Protein AF-A0A2P4Y668-F1 (afdb_monomer_lite)

Sequence (56 aa):
MAQFDAFQAKMQAAGLSTEAIKAFEFSYDALVSGETGMIAESSIKPARLYPVSSWL

Radius of gyration: 18.77 Å; chains: 1; bounding box: 48×32×37 Å

Structure (mmCIF, N/CA/C/O backbone):
data_AF-A0A2P4Y668-F1
#
_entry.id   AF-A0A2P4Y668-F1
#
loop_
_atom_site.group_PDB
_atom_site.id
_atom_site.type_symbol
_atom_site.label_atom_id
_atom_site.label_alt_id
_atom_site.label_comp_id
_atom_site.label_asym_id
_atom_site.label_entity_id
_atom_site.label_seq_id
_atom_site.pdbx_PDB_ins_code
_atom_site.Cartn_x
_atom_site.Cartn_y
_atom_site.Cartn_z
_atom_site.occupancy
_atom_site.B_iso_or_equiv
_atom_site.auth_seq_id
_atom_site.auth_comp_id
_atom_site.auth_asym_id
_atom_site.auth_atom_id
_atom_site.pdbx_PDB_model_num
ATOM 1 N N . MET A 1 1 ? -16.213 -3.991 -3.161 1.00 54.16 1 MET A N 1
ATOM 2 C CA . MET A 1 1 ? -16.249 -3.228 -1.892 1.00 54.16 1 MET A CA 1
ATOM 3 C C . MET A 1 1 ? -16.329 -4.120 -0.657 1.00 54.16 1 MET A C 1
ATOM 5 O O . MET A 1 1 ? -15.431 -4.001 0.155 1.00 54.16 1 MET A O 1
ATOM 9 N N . ALA A 1 2 ? -17.260 -5.081 -0.545 1.00 62.59 2 ALA A N 1
ATOM 10 C CA . ALA A 1 2 ? -17.419 -5.909 0.672 1.00 62.59 2 ALA A CA 1
ATOM 11 C C . ALA A 1 2 ? -16.161 -6.663 1.181 1.00 62.59 2 ALA A C 1
ATOM 13 O O . ALA A 1 2 ? -16.111 -7.061 2.340 1.00 62.59 2 ALA A O 1
ATOM 14 N N . GLN A 1 3 ? -15.148 -6.889 0.335 1.00 81.12 3 GLN A N 1
ATOM 15 C CA . GLN A 1 3 ? -13.923 -7.589 0.736 1.00 81.12 3 GLN A CA 1
ATOM 16 C C . GLN A 1 3 ? -12.910 -6.674 1.451 1.00 81.12 3 GLN A C 1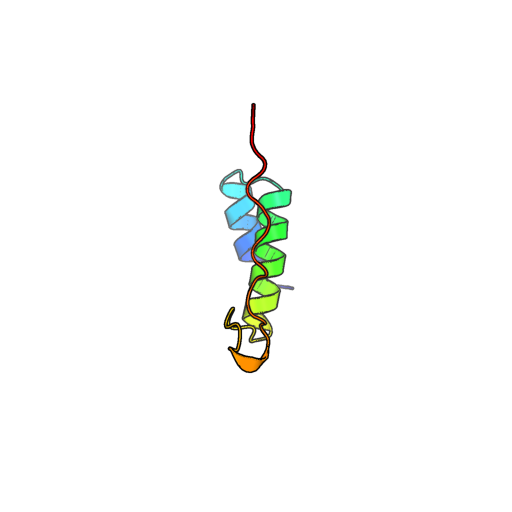
ATOM 18 O O . GLN A 1 3 ? -12.174 -7.157 2.311 1.00 81.12 3 GLN A O 1
ATOM 23 N N . PHE A 1 4 ? -12.878 -5.370 1.138 1.00 95.19 4 PHE A N 1
ATOM 24 C CA . PHE A 1 4 ? -11.933 -4.442 1.769 1.00 95.19 4 PHE A CA 1
ATOM 25 C C . PHE A 1 4 ? -12.361 -4.049 3.191 1.00 95.19 4 PHE A C 1
ATOM 27 O O . PHE A 1 4 ? -11.513 -3.898 4.071 1.00 95.19 4 PHE A O 1
ATOM 34 N N . ASP A 1 5 ? -13.671 -3.996 3.447 1.00 95.69 5 ASP A N 1
ATOM 35 C CA . ASP A 1 5 ? -14.260 -3.586 4.730 1.00 95.69 5 ASP A CA 1
ATOM 36 C C . ASP A 1 5 ? -13.689 -4.362 5.933 1.00 95.69 5 ASP A C 1
ATOM 38 O O . ASP A 1 5 ? -13.431 -3.788 6.993 1.00 95.69 5 ASP A O 1
ATOM 42 N N . ALA A 1 6 ? -13.424 -5.665 5.772 1.00 95.75 6 ALA A N 1
ATOM 43 C CA . ALA A 1 6 ? -12.839 -6.496 6.827 1.00 95.75 6 ALA A CA 1
ATOM 44 C C . ALA A 1 6 ? -11.395 -6.086 7.173 1.00 95.75 6 ALA A C 1
ATOM 46 O O . ALA A 1 6 ? -11.004 -6.088 8.345 1.00 95.75 6 ALA A O 1
ATOM 47 N N . PHE A 1 7 ? -10.598 -5.711 6.168 1.00 96.88 7 PHE A N 1
ATOM 48 C CA . PHE A 1 7 ? -9.240 -5.213 6.379 1.00 96.88 7 PHE A CA 1
ATOM 49 C C . PHE A 1 7 ? -9.264 -3.814 6.985 1.00 96.88 7 PHE A C 1
ATOM 51 O O . PHE A 1 7 ? -8.556 -3.570 7.961 1.00 96.88 7 PHE A O 1
ATOM 58 N N . GLN A 1 8 ? -10.135 -2.933 6.488 1.00 97.62 8 GLN A N 1
ATOM 59 C CA . GLN A 1 8 ? -10.331 -1.601 7.048 1.00 97.62 8 GLN A CA 1
ATOM 60 C C . GLN A 1 8 ? -10.706 -1.663 8.535 1.00 97.62 8 GLN A C 1
ATOM 62 O O . GLN A 1 8 ? -10.058 -1.009 9.351 1.00 97.62 8 GLN A O 1
ATOM 67 N N . ALA A 1 9 ? -11.686 -2.489 8.913 1.00 97.50 9 ALA A N 1
ATOM 68 C CA . ALA A 1 9 ? -12.094 -2.651 10.308 1.00 97.50 9 ALA A CA 1
ATOM 69 C C . ALA A 1 9 ? -10.934 -3.142 11.193 1.00 97.50 9 ALA A C 1
ATOM 71 O O . ALA A 1 9 ? -10.714 -2.621 12.288 1.00 97.50 9 ALA A O 1
ATOM 72 N N . LYS A 1 10 ? -10.138 -4.099 10.698 1.00 97.81 10 LYS A N 1
ATOM 73 C CA . LYS A 1 10 ? -8.941 -4.590 11.397 1.00 97.81 10 LYS A CA 1
ATOM 74 C C . LYS A 1 10 ? -7.897 -3.485 11.591 1.00 97.81 10 LYS A C 1
ATOM 76 O O . LYS A 1 10 ? -7.303 -3.389 12.661 1.00 97.81 10 LYS A O 1
ATOM 81 N N . MET A 1 11 ? -7.671 -2.658 10.574 1.00 98.31 11 MET A N 1
ATOM 82 C CA . MET A 1 11 ? -6.708 -1.555 10.628 1.00 98.31 11 MET A CA 1
ATOM 83 C C . MET A 1 11 ? -7.160 -0.438 11.574 1.00 98.31 11 MET A C 1
ATOM 85 O O . MET A 1 11 ? -6.354 0.062 12.357 1.00 98.31 11 MET A O 1
ATOM 89 N N . GLN A 1 12 ? -8.450 -0.096 11.553 1.00 98.50 12 GLN A N 1
ATOM 90 C CA . GLN A 1 12 ? -9.049 0.865 12.482 1.00 98.50 12 GLN A CA 1
ATOM 91 C C . GLN A 1 12 ? -8.944 0.378 13.932 1.00 98.50 12 GLN A C 1
ATOM 93 O O . GLN A 1 12 ? -8.531 1.139 14.803 1.00 98.50 12 GLN A O 1
ATOM 98 N N . ALA A 1 13 ? -9.237 -0.901 14.190 1.00 98.50 13 ALA A N 1
ATOM 99 C CA . ALA A 1 13 ? -9.092 -1.502 15.518 1.00 98.50 13 ALA A CA 1
ATOM 100 C C . ALA A 1 13 ? -7.635 -1.513 16.019 1.00 98.50 13 ALA A C 1
ATOM 102 O O . ALA A 1 13 ? -7.397 -1.472 17.223 1.00 98.50 13 ALA A O 1
ATOM 103 N N . ALA A 1 14 ? -6.662 -1.535 15.105 1.00 98.38 14 ALA A N 1
ATOM 104 C CA . ALA A 1 14 ? -5.239 -1.416 15.416 1.00 98.38 14 ALA A CA 1
ATOM 105 C C . ALA A 1 14 ? -4.761 0.041 15.595 1.00 98.38 14 ALA A C 1
ATOM 107 O O . ALA A 1 14 ? -3.581 0.262 15.857 1.00 98.38 14 ALA A O 1
ATOM 108 N N . GLY A 1 15 ? -5.647 1.034 15.448 1.00 98.50 15 GLY A N 1
ATOM 109 C CA . GLY A 1 15 ? -5.316 2.451 15.614 1.00 98.50 15 GLY A CA 1
ATOM 110 C C . GLY A 1 15 ? -4.507 3.054 14.463 1.00 98.50 15 GLY A C 1
ATOM 111 O O . GLY A 1 15 ? -3.830 4.062 14.659 1.00 98.50 15 GLY A O 1
ATOM 112 N N . LEU A 1 16 ? -4.544 2.451 13.270 1.00 98.50 16 LEU A N 1
ATOM 113 C CA . LEU A 1 16 ? -3.879 3.009 12.091 1.00 98.50 16 LEU A CA 1
ATOM 114 C C . LEU A 1 16 ? -4.592 4.275 11.602 1.00 98.50 16 LEU A C 1
ATOM 116 O O . LEU A 1 16 ? -5.814 4.395 11.700 1.00 98.50 16 LEU A O 1
ATOM 120 N N . SER A 1 17 ? -3.818 5.215 11.054 1.00 98.44 17 SER A N 1
ATOM 121 C CA . SER A 1 17 ? -4.369 6.472 10.549 1.00 98.44 17 SER A CA 1
ATOM 122 C C . SER A 1 17 ? -5.211 6.260 9.289 1.00 98.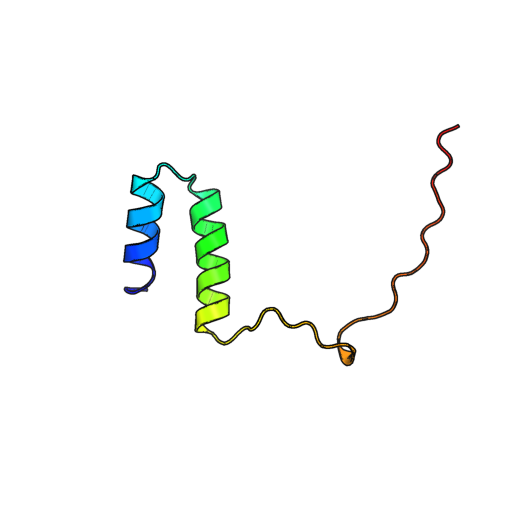44 17 SER A C 1
ATOM 124 O O . SER A 1 17 ? -5.024 5.302 8.532 1.00 98.44 17 SER A O 1
ATOM 126 N N . THR A 1 18 ? -6.119 7.199 9.028 1.00 97.62 18 THR A N 1
ATOM 127 C CA . THR A 1 18 ? -6.955 7.203 7.822 1.00 97.62 18 THR A CA 1
ATOM 128 C C . THR A 1 18 ? -6.111 7.204 6.544 1.00 97.62 18 THR A C 1
ATOM 130 O O . THR A 1 18 ? -6.468 6.556 5.564 1.00 97.62 18 THR A O 1
ATOM 133 N N . GLU A 1 19 ? -4.976 7.900 6.544 1.00 98.38 19 GLU A N 1
ATOM 134 C CA . GLU A 1 19 ? -4.051 7.982 5.409 1.00 98.38 19 GLU A CA 1
ATOM 135 C C . GLU A 1 19 ? -3.377 6.633 5.151 1.00 98.38 19 GLU A C 1
ATOM 137 O O . GLU A 1 19 ? -3.286 6.208 4.001 1.00 98.38 19 GLU A O 1
ATOM 142 N N . ALA A 1 20 ? -2.964 5.930 6.211 1.00 98.25 20 ALA A N 1
ATOM 143 C CA . ALA A 1 20 ? -2.391 4.592 6.096 1.00 98.25 20 ALA A CA 1
ATOM 144 C C . ALA A 1 20 ? -3.417 3.583 5.556 1.00 98.25 20 ALA A C 1
ATOM 146 O O . ALA A 1 20 ? -3.085 2.763 4.701 1.00 98.25 20 ALA A O 1
ATOM 147 N N . ILE A 1 21 ? -4.672 3.673 6.009 1.00 98.38 21 ILE A N 1
ATOM 148 C CA . ILE A 1 21 ? -5.776 2.842 5.510 1.00 98.38 21 ILE A CA 1
ATOM 149 C C . ILE A 1 21 ? -6.027 3.108 4.023 1.00 98.38 21 ILE A C 1
ATOM 151 O O . ILE A 1 21 ? -6.100 2.158 3.252 1.00 98.38 21 ILE A O 1
ATOM 155 N N . LYS A 1 22 ? -6.075 4.376 3.596 1.00 97.94 22 LYS A N 1
ATOM 156 C CA . LYS A 1 22 ? -6.254 4.739 2.178 1.00 97.94 22 LYS A CA 1
ATOM 157 C C . LYS A 1 22 ? -5.091 4.289 1.293 1.00 97.94 22 LYS A C 1
ATOM 159 O O . LYS A 1 22 ? -5.309 3.821 0.181 1.00 97.94 22 LYS A O 1
ATOM 164 N N . ALA A 1 23 ? -3.852 4.417 1.770 1.00 98.19 23 ALA A N 1
ATOM 165 C CA . ALA A 1 23 ? -2.682 3.937 1.034 1.00 98.19 23 ALA A CA 1
ATOM 166 C C . ALA A 1 23 ? -2.716 2.410 0.856 1.00 98.19 23 ALA A C 1
ATOM 168 O O . ALA A 1 23 ? -2.366 1.884 -0.206 1.00 98.19 23 ALA A O 1
ATOM 169 N N . PHE A 1 24 ? -3.174 1.698 1.887 1.00 97.38 24 PHE A N 1
ATOM 170 C CA . PHE A 1 24 ? -3.382 0.260 1.815 1.00 97.38 24 PHE A CA 1
ATOM 171 C C . PHE A 1 24 ? -4.539 -0.112 0.877 1.00 97.38 24 PHE A C 1
ATOM 173 O O . PHE A 1 24 ? -4.366 -1.021 0.075 1.00 97.38 24 PHE A O 1
ATOM 180 N N . GLU A 1 25 ? -5.664 0.609 0.914 1.00 97.12 25 GLU A N 1
ATOM 181 C CA . GLU A 1 25 ? -6.805 0.419 0.002 1.00 97.12 25 GLU A CA 1
ATOM 182 C C . GLU A 1 25 ? -6.386 0.525 -1.463 1.00 97.12 25 GLU A C 1
ATOM 184 O O . GLU A 1 25 ? -6.633 -0.387 -2.244 1.00 97.12 25 GLU A O 1
ATOM 189 N N . PHE A 1 26 ? -5.635 1.573 -1.811 1.00 96.31 26 PHE A N 1
ATOM 190 C CA . PHE A 1 26 ? -5.089 1.738 -3.157 1.00 96.31 26 PHE A CA 1
ATOM 191 C C . PHE A 1 26 ? -4.228 0.539 -3.588 1.00 96.31 26 PHE A C 1
ATOM 193 O O . PHE A 1 26 ? -4.343 0.038 -4.706 1.00 96.31 26 PHE A O 1
ATOM 200 N N . SER A 1 27 ? -3.373 0.055 -2.684 1.00 95.56 27 SER A N 1
ATOM 201 C CA . SER A 1 27 ? -2.500 -1.092 -2.955 1.00 95.56 27 SER A CA 1
ATOM 202 C C . SER A 1 27 ? -3.295 -2.398 -3.079 1.00 95.56 27 SER A C 1
ATOM 204 O O . SER A 1 27 ? -2.965 -3.256 -3.896 1.00 95.56 27 SER A O 1
ATOM 206 N N . TYR A 1 28 ? -4.351 -2.548 -2.279 1.00 95.75 28 TYR A N 1
ATOM 207 C CA . TYR A 1 28 ? -5.269 -3.679 -2.320 1.00 95.75 28 TYR A CA 1
ATOM 208 C C . TYR A 1 28 ? -6.033 -3.728 -3.649 1.00 95.75 28 TYR A C 1
ATOM 210 O O . TYR A 1 28 ? -6.070 -4.780 -4.287 1.00 95.75 28 TYR A O 1
ATOM 218 N N . ASP A 1 29 ? -6.574 -2.595 -4.099 1.00 95.25 29 ASP A N 1
ATOM 219 C CA . ASP A 1 29 ? -7.303 -2.495 -5.366 1.00 95.25 29 ASP A CA 1
ATOM 220 C C . ASP A 1 29 ? -6.410 -2.823 -6.566 1.00 95.25 29 ASP A C 1
ATOM 222 O O . ASP A 1 29 ? -6.835 -3.542 -7.475 1.00 95.25 29 ASP A O 1
ATOM 226 N N . ALA A 1 30 ? -5.154 -2.362 -6.551 1.00 95.06 30 ALA A N 1
ATOM 227 C CA . ALA A 1 30 ? -4.162 -2.735 -7.555 1.00 95.06 30 ALA A CA 1
ATOM 228 C C . ALA A 1 30 ? -3.965 -4.261 -7.588 1.00 95.06 30 ALA A C 1
ATOM 230 O O . ALA A 1 30 ? -4.087 -4.887 -8.643 1.00 95.06 30 ALA A O 1
ATOM 231 N N . LEU A 1 31 ? -3.744 -4.878 -6.423 1.00 94.19 31 LEU A N 1
ATOM 232 C CA . LEU A 1 31 ? -3.506 -6.317 -6.310 1.00 94.19 31 LEU A CA 1
ATOM 233 C C . LEU A 1 31 ? -4.705 -7.150 -6.798 1.00 94.19 31 LEU A C 1
ATOM 235 O O . LEU A 1 31 ? -4.532 -8.119 -7.535 1.00 94.19 31 LEU A O 1
ATOM 239 N N . VAL A 1 32 ? -5.928 -6.767 -6.418 1.00 94.75 32 VAL A N 1
ATOM 240 C CA . VAL A 1 32 ? -7.163 -7.443 -6.858 1.00 94.75 32 VAL A CA 1
ATOM 241 C C . VAL A 1 32 ? -7.395 -7.270 -8.360 1.00 94.75 32 VAL A C 1
ATOM 243 O O . VAL A 1 32 ? -7.937 -8.168 -9.003 1.00 94.75 32 VAL A O 1
ATOM 246 N N . SER A 1 33 ? -6.939 -6.155 -8.933 1.00 95.06 33 SER A N 1
ATOM 247 C CA . SER A 1 33 ? -6.986 -5.897 -10.377 1.00 95.06 33 SER A CA 1
ATOM 248 C C . SER A 1 33 ? -5.920 -6.665 -11.170 1.00 95.06 33 SER A C 1
ATOM 250 O O . SER A 1 33 ? -5.891 -6.576 -12.396 1.00 95.06 33 SER A O 1
ATOM 252 N N . GLY A 1 34 ? -5.062 -7.441 -10.497 1.00 95.50 34 GLY A N 1
ATOM 253 C CA . GLY A 1 34 ? -4.010 -8.240 -11.122 1.00 95.50 34 GLY A CA 1
ATOM 254 C C . GLY A 1 34 ? -2.686 -7.501 -11.324 1.00 95.50 34 GLY A C 1
ATOM 255 O O . GLY A 1 34 ? -1.792 -8.043 -11.976 1.00 95.50 34 GLY A O 1
ATOM 256 N N . GLU A 1 35 ? -2.527 -6.296 -10.766 1.00 95.50 35 GLU A N 1
ATOM 257 C CA . GLU A 1 35 ? -1.223 -5.632 -10.722 1.00 95.50 35 GLU A CA 1
ATOM 258 C C . GLU A 1 35 ? -0.238 -6.480 -9.912 1.00 95.50 35 GLU A C 1
ATOM 260 O O . GLU A 1 35 ? -0.544 -6.984 -8.830 1.00 95.50 35 GLU A O 1
ATOM 265 N N . THR A 1 36 ? 0.976 -6.629 -10.437 1.00 95.00 36 THR A N 1
ATOM 266 C CA . THR A 1 36 ? 2.004 -7.505 -9.846 1.00 95.00 36 THR A CA 1
ATOM 267 C C . THR A 1 36 ? 3.118 -6.732 -9.145 1.00 95.00 36 THR A C 1
ATOM 269 O O . THR A 1 36 ? 3.975 -7.334 -8.503 1.00 95.00 36 THR A O 1
ATOM 272 N N . GLY A 1 37 ? 3.150 -5.405 -9.301 1.00 93.38 37 GLY A N 1
ATOM 273 C CA . GLY A 1 37 ? 4.282 -4.575 -8.883 1.00 93.38 37 GLY A CA 1
ATOM 274 C C . GLY A 1 37 ? 5.545 -4.776 -9.731 1.00 93.38 37 GLY A C 1
ATOM 275 O O . GLY A 1 37 ? 6.576 -4.173 -9.439 1.00 93.38 37 GLY A O 1
ATOM 276 N N . MET A 1 38 ? 5.485 -5.602 -10.781 1.00 96.75 38 MET A N 1
ATOM 277 C CA . MET A 1 38 ? 6.599 -5.794 -11.702 1.00 96.75 38 MET A CA 1
AT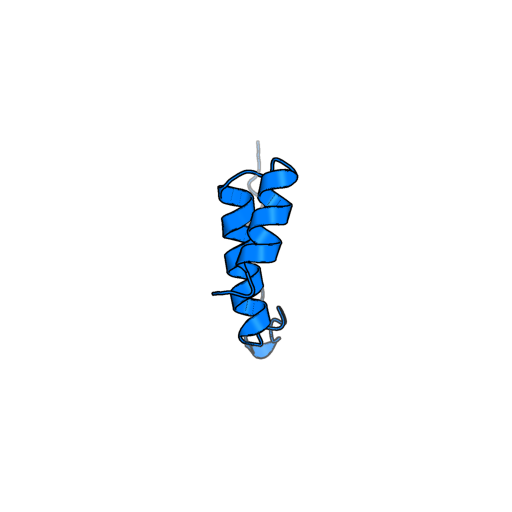OM 278 C C . MET A 1 38 ? 6.719 -4.599 -12.641 1.00 96.75 38 MET A C 1
ATOM 280 O O . MET A 1 38 ? 5.758 -4.192 -13.289 1.00 96.75 38 MET A O 1
ATOM 284 N N . ILE A 1 39 ? 7.938 -4.087 -12.769 1.00 95.56 39 ILE A N 1
ATOM 285 C CA . ILE A 1 39 ? 8.285 -3.073 -13.757 1.00 95.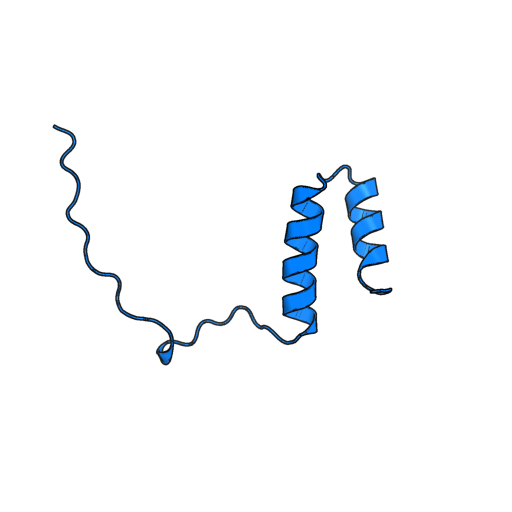56 39 ILE A CA 1
ATOM 286 C C . ILE A 1 39 ? 9.061 -3.778 -14.867 1.00 95.56 39 ILE A C 1
ATOM 288 O O . ILE A 1 39 ? 10.134 -4.329 -14.630 1.00 95.56 39 ILE A O 1
ATOM 292 N N . ALA A 1 40 ? 8.510 -3.797 -16.080 1.00 96.81 40 ALA A N 1
ATOM 293 C CA . ALA A 1 40 ? 9.185 -4.406 -17.220 1.00 96.81 40 ALA A CA 1
ATOM 294 C C . ALA A 1 40 ? 10.425 -3.586 -17.608 1.00 96.81 40 ALA A C 1
ATOM 296 O O . ALA A 1 40 ? 10.336 -2.361 -17.697 1.00 96.81 40 ALA A O 1
ATOM 297 N N . GLU A 1 41 ? 11.545 -4.238 -17.934 1.00 96.75 41 GLU A N 1
ATOM 298 C CA . GLU A 1 41 ? 12.770 -3.535 -18.362 1.00 96.75 41 GLU A CA 1
ATOM 299 C C . GLU A 1 41 ? 12.508 -2.643 -19.588 1.00 96.75 41 GLU A C 1
ATOM 301 O O . GLU A 1 41 ? 12.977 -1.514 -19.678 1.00 96.75 41 GLU A O 1
ATOM 306 N N . SER A 1 42 ? 11.647 -3.099 -20.500 1.00 97.19 42 SER A N 1
ATOM 307 C CA . SER A 1 42 ? 11.218 -2.326 -21.670 1.00 97.19 42 SER A CA 1
ATOM 308 C C . SER A 1 42 ? 10.392 -1.074 -21.336 1.00 97.19 42 SER A C 1
ATOM 310 O O . SER A 1 42 ? 10.176 -0.245 -22.217 1.00 97.19 42 SER A O 1
ATOM 312 N N . SER A 1 43 ? 9.892 -0.941 -20.102 1.00 96.56 43 SER A N 1
ATOM 313 C CA . SER A 1 43 ? 9.097 0.208 -19.640 1.00 96.56 43 SER A CA 1
ATOM 314 C C . SER A 1 43 ? 9.928 1.295 -18.954 1.00 96.56 43 SER A C 1
ATOM 316 O O . SER A 1 43 ? 9.426 2.400 -18.741 1.00 96.56 43 SER A O 1
ATOM 318 N N . ILE A 1 44 ? 11.199 1.017 -18.643 1.00 95.56 44 ILE A N 1
ATOM 319 C CA . ILE A 1 44 ? 12.098 1.970 -17.988 1.00 95.56 44 ILE A CA 1
ATOM 320 C C . ILE A 1 44 ? 13.151 2.507 -18.952 1.00 95.56 44 ILE A C 1
ATOM 322 O O . ILE A 1 44 ? 13.336 2.033 -20.072 1.00 95.56 44 ILE A O 1
ATOM 326 N N . LYS A 1 45 ? 13.831 3.567 -18.518 1.00 95.06 45 LYS A N 1
ATOM 327 C CA . LYS A 1 45 ? 14.976 4.151 -19.216 1.00 95.06 45 LYS A CA 1
ATOM 328 C C . LYS A 1 45 ? 16.118 4.322 -18.221 1.00 95.06 45 LYS A C 1
ATOM 330 O O . LYS A 1 45 ? 15.842 4.589 -17.049 1.00 95.06 45 LYS A O 1
ATOM 335 N N . PRO A 1 46 ? 17.381 4.245 -18.674 1.00 93.19 46 PRO A N 1
ATOM 336 C CA . PRO A 1 46 ? 18.519 4.546 -17.822 1.00 93.19 46 PRO A CA 1
ATOM 337 C C . PRO A 1 46 ? 18.366 5.921 -17.168 1.00 93.19 46 PRO A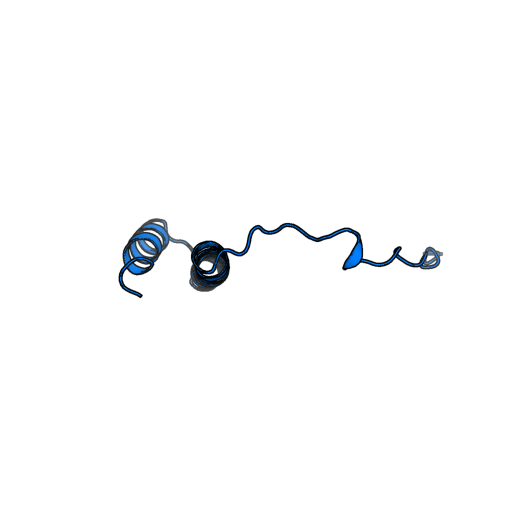 C 1
ATOM 339 O O . PRO A 1 46 ? 18.030 6.908 -17.835 1.00 93.19 46 PRO A O 1
ATOM 342 N N . ALA A 1 47 ? 18.622 5.990 -15.863 1.00 89.38 47 ALA A N 1
ATOM 343 C CA . ALA A 1 47 ? 18.673 7.261 -15.163 1.00 89.38 47 ALA A CA 1
ATOM 344 C C . ALA A 1 47 ? 19.817 8.110 -15.735 1.00 89.38 47 ALA A C 1
ATOM 346 O O . ALA A 1 47 ? 20.922 7.618 -15.972 1.00 89.38 47 ALA A O 1
ATOM 347 N N . ARG A 1 48 ? 19.562 9.401 -15.958 1.00 87.94 48 ARG A N 1
ATOM 348 C CA . ARG A 1 48 ? 20.638 10.334 -16.300 1.00 87.94 48 ARG A CA 1
ATOM 349 C C . ARG A 1 48 ? 21.440 10.639 -15.041 1.00 87.94 48 ARG A C 1
ATOM 351 O O . ARG A 1 48 ? 20.861 10.877 -13.985 1.00 87.94 48 ARG A O 1
ATOM 358 N N . LEU A 1 49 ? 22.763 10.665 -15.171 1.00 81.56 49 LEU A N 1
ATOM 359 C CA . LEU A 1 49 ? 23.645 11.185 -14.132 1.00 81.56 49 LEU A CA 1
ATOM 360 C C . LEU A 1 49 ? 23.306 12.658 -13.894 1.00 81.56 49 LEU A C 1
ATOM 362 O O . LEU A 1 49 ? 23.450 13.488 -14.793 1.00 81.56 49 LEU A O 1
ATOM 366 N N . TYR A 1 50 ? 22.837 12.966 -12.689 1.00 78.62 50 TYR A N 1
ATOM 367 C CA . TYR A 1 50 ? 22.724 14.341 -12.226 1.00 78.62 50 TYR A CA 1
ATOM 368 C C . TYR A 1 50 ? 24.076 14.765 -11.644 1.00 78.62 50 TYR A C 1
ATOM 370 O O . TYR A 1 50 ? 24.705 13.967 -10.943 1.00 78.62 50 TYR A O 1
ATOM 378 N N . PRO A 1 51 ? 24.557 15.983 -11.943 1.00 79.69 51 PRO A N 1
ATOM 379 C CA . PRO A 1 51 ? 25.795 16.475 -11.358 1.00 79.69 51 PRO A CA 1
ATOM 380 C C . PRO A 1 51 ? 25.669 16.487 -9.832 1.00 79.69 51 PRO A C 1
ATOM 382 O O . PRO A 1 51 ? 24.648 16.914 -9.292 1.00 79.69 51 PRO A O 1
ATOM 385 N N . VAL A 1 52 ? 26.710 16.018 -9.140 1.00 75.75 52 VAL A N 1
ATOM 386 C CA . VAL A 1 52 ? 26.807 16.160 -7.684 1.00 75.75 52 VAL A CA 1
ATOM 387 C C . VAL A 1 52 ? 26.806 17.653 -7.379 1.00 75.75 52 VAL A C 1
ATOM 389 O O . VAL A 1 52 ? 27.703 18.378 -7.809 1.00 75.75 52 VAL A O 1
ATOM 392 N N . SER A 1 53 ? 25.789 18.123 -6.658 1.00 70.38 53 SER A N 1
ATOM 393 C CA . SER A 1 53 ? 25.790 19.472 -6.108 1.00 70.38 53 SER A CA 1
ATOM 394 C C . SER A 1 53 ? 26.958 19.571 -5.129 1.00 70.38 53 SER A C 1
ATOM 396 O O . SER A 1 53 ? 26.937 18.951 -4.064 1.00 70.38 53 SER A O 1
ATOM 398 N N . SER A 1 54 ? 27.995 20.307 -5.522 1.00 70.75 54 SER A N 1
ATOM 399 C CA . SER A 1 54 ? 29.099 20.680 -4.645 1.00 70.75 54 SER A CA 1
ATOM 400 C C . SER A 1 54 ? 28.545 21.573 -3.540 1.00 70.75 54 SER A C 1
ATOM 402 O O . SER A 1 54 ? 28.327 22.759 -3.767 1.00 70.75 54 SER A O 1
ATOM 404 N N . TRP A 1 55 ? 28.299 21.010 -2.359 1.00 61.22 55 TRP A N 1
ATOM 405 C CA . TRP A 1 55 ? 28.123 21.795 -1.140 1.00 61.22 55 TRP A CA 1
ATOM 406 C C . TRP A 1 55 ? 29.509 22.281 -0.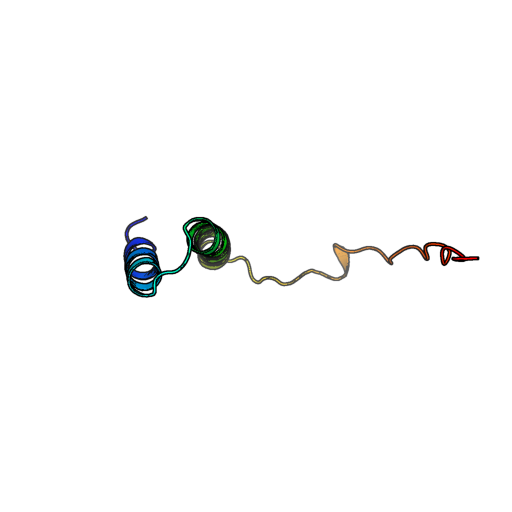695 1.00 61.22 55 TRP A C 1
ATOM 408 O O . TRP A 1 55 ? 30.176 21.627 0.106 1.00 61.22 55 TRP A O 1
ATOM 418 N N . LEU A 1 56 ? 29.954 23.385 -1.298 1.00 50.47 56 LEU A N 1
ATOM 419 C CA . LEU A 1 56 ? 31.019 24.258 -0.802 1.00 50.47 56 LEU A CA 1
ATOM 420 C C . LEU A 1 56 ? 30.406 25.621 -0.487 1.00 50.47 56 LEU A C 1
ATOM 422 O O . LEU A 1 56 ? 29.588 26.083 -1.317 1.00 50.47 56 LEU A O 1
#

Foldseek 3Di:
DVVLVVVLVVCVVVVHDPVVSVVVVVVVVCVVVVNDPDDDPVNDDDDDDDDDPPPD

Organism: NCBI:txid4796

pLDDT: mean 91.02, std 11.71, range [50.47, 98.5]

Secondary structure (DSSP, 8-state):
-TTHHHHHHHHHHTT--HHHHHHHHHHHHHHHTT------GGG--PPPPPPP----